Protein AF-A0A7W0Y0G4-F1 (afdb_monomer_lite)

Secondary structure (DSSP, 8-state):
--PPP----PPPS-GGG-EEEEETTEEEEEEE-TT-S--EEEEE-TT--EEEEEPEEPTTSEEE-

Sequence (65 aa):
MTSLPELPLLAPTDSSVLGAHVRNGGTRFGLWAPRASRVELVLVSADRGQSRRRMTRAEDGVWTV

Radius of gyration: 14.95 Å; chains: 1; bounding box: 35×18×47 Å

Structure (mmCIF, N/CA/C/O backbone):
data_AF-A0A7W0Y0G4-F1
#
_entry.id   AF-A0A7W0Y0G4-F1
#
loop_
_atom_site.group_PDB
_atom_site.id
_atom_site.type_symbol
_atom_site.label_atom_id
_atom_site.label_alt_id
_atom_site.label_comp_id
_atom_site.label_asym_id
_atom_site.label_entity_id
_atom_site.label_seq_id
_atom_site.pdbx_PDB_ins_code
_atom_site.Cartn_x
_atom_site.Cartn_y
_atom_site.Cartn_z
_atom_site.occupancy
_atom_site.B_iso_or_equiv
_atom_site.auth_seq_id
_atom_site.auth_comp_id
_atom_site.auth_asym_id
_atom_site.auth_atom_id
_atom_site.pdbx_PDB_model_num
ATOM 1 N N . MET A 1 1 ? -12.228 -3.483 34.373 1.00 45.25 1 MET A N 1
ATOM 2 C CA . MET A 1 1 ? -11.304 -3.322 33.232 1.00 45.25 1 MET A CA 1
ATOM 3 C C . MET A 1 1 ? -11.896 -4.103 32.068 1.00 45.25 1 MET A C 1
ATOM 5 O O . MET A 1 1 ? -11.546 -5.254 31.864 1.00 45.25 1 MET A O 1
ATOM 9 N N . THR A 1 2 ? -12.894 -3.525 31.399 1.00 46.03 2 THR A N 1
ATOM 10 C CA . THR A 1 2 ? -13.622 -4.188 30.308 1.00 46.03 2 THR A CA 1
ATOM 11 C C . THR A 1 2 ? -13.080 -3.621 29.006 1.00 46.03 2 THR A C 1
ATOM 13 O O . THR A 1 2 ? -13.233 -2.427 28.758 1.00 46.03 2 THR A O 1
ATOM 16 N N . SER A 1 3 ? -12.386 -4.437 28.213 1.00 55.94 3 SER A N 1
ATOM 17 C CA . SER A 1 3 ? -12.020 -4.072 26.845 1.00 55.94 3 SER A CA 1
ATOM 18 C C . SER A 1 3 ? -13.305 -3.828 26.055 1.00 55.94 3 SER A C 1
ATOM 20 O O . SER A 1 3 ? -14.176 -4.699 26.029 1.00 55.94 3 SER A O 1
ATOM 22 N N . LEU A 1 4 ? -13.440 -2.651 25.442 1.00 61.59 4 LEU A N 1
ATOM 23 C CA . LEU A 1 4 ? -14.505 -2.403 24.472 1.00 61.59 4 LEU A CA 1
ATOM 24 C C . LEU A 1 4 ? -14.397 -3.456 23.355 1.00 61.59 4 LEU A C 1
ATOM 26 O O . LEU A 1 4 ? -13.272 -3.793 22.974 1.00 61.59 4 LEU A O 1
ATOM 30 N N . PRO A 1 5 ? -15.519 -4.000 22.849 1.00 56.50 5 PRO A N 1
ATOM 31 C CA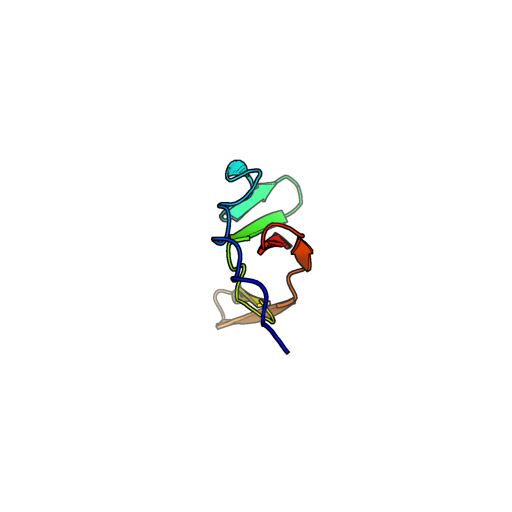 . PRO A 1 5 ? -15.471 -4.905 21.709 1.00 56.50 5 PRO A CA 1
ATOM 32 C C . PRO A 1 5 ? -14.756 -4.192 20.556 1.00 56.50 5 PRO A C 1
ATOM 34 O O . PRO A 1 5 ? -15.069 -3.038 20.258 1.00 56.50 5 PRO A O 1
ATOM 37 N N . GLU A 1 6 ? -13.771 -4.857 19.946 1.00 61.19 6 GLU A N 1
ATOM 38 C CA . GLU A 1 6 ? -13.137 -4.399 18.707 1.00 61.19 6 GLU A CA 1
ATOM 39 C C . GLU A 1 6 ? -14.277 -4.231 17.695 1.00 61.19 6 GLU A C 1
ATOM 41 O O . GLU A 1 6 ? -14.858 -5.221 17.247 1.00 61.19 6 GLU A O 1
ATOM 46 N N . LEU A 1 7 ? -14.691 -2.983 17.433 1.00 58.06 7 LEU A N 1
ATOM 47 C CA . LEU A 1 7 ? -15.704 -2.687 16.422 1.00 58.06 7 LEU A CA 1
ATOM 48 C C . LEU A 1 7 ? -15.285 -3.425 15.142 1.00 58.06 7 LEU A C 1
ATOM 50 O O . LEU A 1 7 ? -14.089 -3.409 14.825 1.00 58.06 7 LEU A O 1
ATOM 54 N N . PRO A 1 8 ? -16.209 -4.104 14.432 1.00 61.78 8 PRO A N 1
ATOM 55 C CA . PRO A 1 8 ? -15.855 -4.816 13.213 1.00 61.78 8 PRO A CA 1
ATOM 56 C C . PRO A 1 8 ? -15.093 -3.844 12.325 1.00 61.78 8 PRO A C 1
ATOM 58 O O . PRO A 1 8 ? -15.558 -2.725 12.118 1.00 61.78 8 PRO A O 1
ATOM 61 N N . LEU A 1 9 ? -13.896 -4.242 11.887 1.00 64.31 9 LEU A N 1
ATOM 62 C CA . LEU A 1 9 ? -13.050 -3.409 11.044 1.00 64.31 9 LEU A CA 1
ATOM 63 C C . LEU A 1 9 ? -13.847 -3.075 9.794 1.00 64.31 9 LEU A C 1
ATOM 65 O O . LEU A 1 9 ? -13.995 -3.913 8.903 1.00 64.31 9 LEU A O 1
ATOM 69 N N . LEU A 1 10 ? -14.427 -1.879 9.795 1.00 7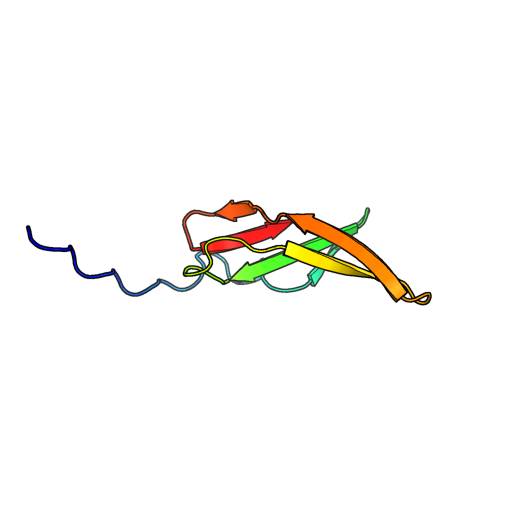3.81 10 LEU A N 1
ATOM 70 C CA . LEU A 1 10 ? -15.236 -1.402 8.699 1.00 73.81 10 LEU A CA 1
ATOM 71 C C . LEU A 1 10 ? -14.333 -1.398 7.468 1.00 73.81 10 LEU A C 1
ATOM 73 O O . LEU A 1 10 ? -13.142 -1.078 7.550 1.00 73.81 10 LEU A O 1
ATOM 77 N N . ALA A 1 11 ? -14.896 -1.824 6.341 1.00 85.38 11 ALA A N 1
ATOM 78 C CA . ALA A 1 11 ? -14.232 -1.687 5.058 1.00 85.38 11 ALA A CA 1
ATOM 79 C C . ALA A 1 11 ? -13.777 -0.222 4.859 1.00 85.38 11 ALA A C 1
ATOM 81 O O . ALA A 1 11 ? -14.331 0.677 5.499 1.00 85.38 11 ALA A O 1
ATOM 82 N N . PRO A 1 12 ? -12.79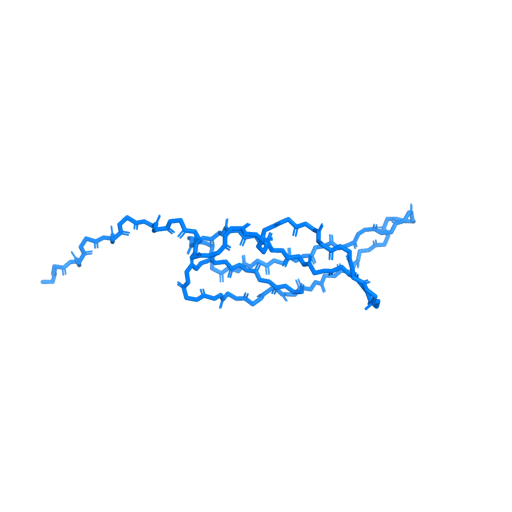5 0.032 3.977 1.00 90.12 12 PRO A N 1
ATOM 83 C CA . PRO A 1 12 ? -12.395 1.389 3.619 1.00 90.12 12 PRO A CA 1
ATOM 84 C C . PRO A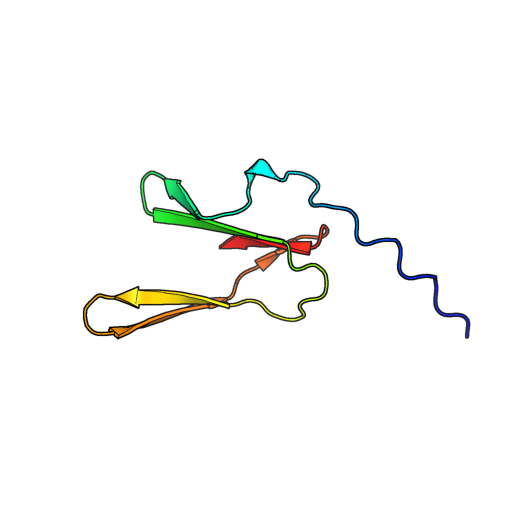 1 12 ? -13.596 2.280 3.328 1.00 90.12 12 PRO A C 1
ATOM 86 O O . PRO A 1 12 ? -14.542 1.839 2.672 1.00 90.12 12 PRO A O 1
ATOM 89 N N . THR A 1 13 ? -13.525 3.540 3.757 1.00 91.31 13 THR A N 1
ATOM 90 C CA . THR A 1 13 ? -14.589 4.521 3.484 1.00 91.31 13 THR A CA 1
ATOM 91 C C . THR A 1 13 ? -14.704 4.781 1.981 1.00 91.31 13 THR A C 1
ATOM 93 O O . THR A 1 13 ? -15.801 4.926 1.447 1.00 91.31 13 THR A O 1
ATOM 96 N N . ASP A 1 14 ? -13.562 4.783 1.291 1.00 92.50 14 ASP A N 1
ATOM 97 C CA . ASP A 1 14 ? -13.455 4.868 -0.160 1.00 92.50 14 ASP A CA 1
ATOM 98 C C . ASP A 1 14 ? -12.523 3.759 -0.660 1.00 92.50 14 ASP A C 1
ATOM 100 O O . ASP A 1 14 ? -11.313 3.794 -0.444 1.00 92.50 14 ASP A O 1
ATOM 104 N N . SER A 1 15 ? -13.077 2.750 -1.330 1.00 94.00 15 SER A N 1
ATOM 105 C CA . SER A 1 15 ? -12.291 1.651 -1.895 1.00 94.00 15 SER A CA 1
ATOM 106 C C . SER A 1 15 ? -11.631 2.004 -3.233 1.00 94.00 15 SER A C 1
ATOM 108 O O . SER A 1 15 ? -10.746 1.272 -3.678 1.00 94.00 15 SER A O 1
ATOM 110 N N . SER A 1 16 ? -11.990 3.132 -3.861 1.00 96.00 16 SER A N 1
ATOM 111 C CA . SER A 1 16 ? -11.415 3.557 -5.145 1.00 96.00 16 SER A CA 1
ATOM 112 C C . SER A 1 16 ? -9.936 3.937 -5.036 1.00 96.00 16 SER A C 1
ATOM 114 O O . SER A 1 16 ? -9.212 3.896 -6.030 1.00 96.00 16 SER A O 1
ATOM 116 N N . VAL A 1 17 ? -9.460 4.253 -3.827 1.00 95.56 17 VAL A N 1
ATOM 117 C CA . VAL A 1 17 ? -8.057 4.603 -3.559 1.00 95.56 17 VAL A CA 1
ATOM 118 C C . VAL A 1 17 ? -7.123 3.392 -3.515 1.00 95.56 17 VAL A C 1
ATOM 120 O O . VAL A 1 17 ? -5.906 3.571 -3.520 1.00 95.56 17 VAL A O 1
ATOM 123 N N . LEU A 1 18 ? -7.660 2.169 -3.436 1.00 97.62 18 LEU A N 1
ATOM 124 C CA . LEU A 1 18 ? -6.870 0.948 -3.283 1.00 97.62 18 LEU A CA 1
ATOM 125 C C . LEU A 1 18 ? -6.165 0.548 -4.581 1.00 97.62 18 LEU A C 1
ATOM 127 O O . LEU A 1 18 ? -6.660 0.786 -5.681 1.00 97.62 18 LEU A O 1
ATOM 131 N N . GLY A 1 19 ? -5.027 -0.129 -4.443 1.00 97.94 19 GLY A N 1
ATOM 132 C CA . GLY A 1 19 ? -4.201 -0.579 -5.557 1.00 97.94 19 GLY A CA 1
ATOM 133 C C . GLY A 1 19 ? -3.160 0.455 -5.979 1.00 97.94 19 GLY A C 1
ATOM 134 O O . GLY A 1 19 ? -2.794 1.345 -5.213 1.00 97.94 19 GLY A O 1
ATOM 135 N N . ALA A 1 20 ? -2.651 0.303 -7.200 1.00 98.06 20 ALA A N 1
ATOM 136 C CA . ALA A 1 20 ? -1.642 1.176 -7.786 1.00 98.06 20 ALA A CA 1
ATOM 137 C C . ALA A 1 20 ? -2.277 2.049 -8.876 1.00 98.06 20 ALA A C 1
ATOM 139 O O . ALA A 1 20 ? -2.716 1.551 -9.910 1.00 98.06 20 ALA A O 1
ATOM 140 N N . HIS A 1 21 ? -2.313 3.358 -8.644 1.00 97.62 21 HIS A N 1
ATOM 141 C CA . HIS A 1 21 ? -2.926 4.342 -9.531 1.00 97.62 21 HIS A CA 1
ATOM 142 C C . HIS A 1 21 ? -1.853 5.207 -10.174 1.00 97.62 21 HIS A C 1
ATOM 144 O O . HIS A 1 21 ? -1.304 6.100 -9.526 1.00 97.62 21 HIS A O 1
ATOM 150 N N . VAL A 1 22 ? -1.567 4.969 -11.451 1.00 96.81 22 VAL A N 1
ATOM 151 C CA . VAL A 1 22 ? -0.625 5.796 -12.217 1.00 96.81 22 VAL A CA 1
ATOM 152 C C . VAL A 1 22 ? -1.229 7.188 -12.436 1.00 96.81 22 VAL A C 1
ATOM 154 O O . VAL A 1 22 ? -2.388 7.325 -12.827 1.00 96.81 22 VAL A O 1
ATOM 157 N N . ARG A 1 23 ? -0.450 8.233 -12.155 1.00 94.12 23 ARG A N 1
ATOM 158 C CA . ARG A 1 23 ? -0.806 9.651 -12.302 1.00 94.12 23 ARG A CA 1
ATOM 159 C C . ARG A 1 23 ? 0.326 10.387 -13.021 1.00 94.12 23 ARG A C 1
ATOM 161 O O . ARG A 1 23 ? 1.449 9.892 -13.117 1.00 94.12 23 ARG A O 1
ATOM 168 N N . ASN A 1 24 ? 0.057 11.605 -13.482 1.00 92.25 24 ASN A N 1
ATOM 169 C CA . ASN A 1 24 ? 1.119 12.473 -13.989 1.00 92.25 24 ASN A CA 1
ATOM 170 C C . ASN A 1 24 ? 2.094 12.778 -12.842 1.00 92.25 24 ASN A C 1
ATOM 172 O O . ASN A 1 24 ? 1.711 13.409 -11.860 1.00 92.25 24 ASN A O 1
ATOM 176 N N . GLY A 1 25 ? 3.330 12.288 -12.951 1.00 90.81 25 GLY A N 1
ATOM 177 C CA . GLY A 1 25 ? 4.368 12.469 -11.932 1.00 90.81 25 GLY A CA 1
ATOM 178 C C . GLY A 1 25 ? 4.584 11.288 -10.979 1.00 90.81 25 GLY A C 1
ATOM 179 O O . GLY A 1 25 ? 5.432 11.395 -10.098 1.00 90.81 25 GLY A O 1
ATOM 180 N N . GLY A 1 26 ? 3.883 10.157 -11.140 1.00 93.75 26 GLY A N 1
ATOM 181 C CA . GLY A 1 26 ? 4.182 8.952 -10.360 1.00 93.75 26 GLY A CA 1
ATOM 182 C C . GLY A 1 26 ? 3.032 7.956 -10.252 1.00 93.75 26 GLY A C 1
ATOM 183 O O . GLY A 1 26 ? 2.119 7.934 -11.069 1.00 93.75 26 GLY A O 1
ATOM 184 N N . THR A 1 27 ? 3.080 7.114 -9.223 1.00 97.38 27 THR A N 1
ATOM 185 C CA . THR A 1 27 ? 2.011 6.161 -8.899 1.00 97.38 27 THR A CA 1
ATOM 186 C C . THR A 1 27 ? 1.603 6.371 -7.453 1.00 97.38 27 THR A C 1
ATOM 188 O O . THR A 1 27 ? 2.462 6.365 -6.576 1.00 97.38 27 THR A O 1
ATOM 191 N N . ARG A 1 28 ? 0.303 6.544 -7.214 1.00 97.31 28 ARG A N 1
ATOM 192 C CA . ARG A 1 28 ? -0.275 6.538 -5.870 1.00 97.31 28 ARG A CA 1
ATOM 193 C C . ARG A 1 28 ? -0.598 5.103 -5.487 1.00 97.31 28 ARG A C 1
ATOM 195 O O . ARG A 1 28 ? -1.242 4.403 -6.268 1.00 97.31 28 ARG A O 1
ATOM 202 N N . PHE A 1 29 ? -0.191 4.681 -4.298 1.00 98.38 29 PHE A N 1
ATOM 203 C CA . PHE A 1 29 ? -0.483 3.339 -3.797 1.00 98.38 29 PHE A CA 1
ATOM 204 C C . PHE A 1 29 ? -1.454 3.412 -2.625 1.00 98.38 29 PHE A C 1
ATOM 206 O O . PHE A 1 29 ? -1.277 4.239 -1.733 1.00 98.38 29 PHE A O 1
ATOM 213 N N . GLY A 1 30 ? -2.455 2.535 -2.619 1.00 98.06 30 GLY A N 1
ATOM 214 C CA . GLY A 1 30 ? -3.403 2.364 -1.522 1.00 98.06 30 GLY A CA 1
ATOM 215 C C . GLY A 1 30 ? -3.519 0.903 -1.102 1.00 98.06 30 GLY A C 1
ATOM 216 O O . GLY A 1 30 ? -3.690 0.020 -1.942 1.00 98.06 30 GLY A O 1
ATOM 217 N N . LEU A 1 31 ? -3.448 0.637 0.201 1.00 97.88 31 LEU A N 1
ATOM 218 C CA . LEU A 1 31 ? -3.603 -0.701 0.775 1.00 97.88 31 LEU A CA 1
ATOM 219 C C . LEU A 1 31 ? -4.488 -0.631 2.016 1.00 97.88 31 LEU A C 1
ATOM 221 O O . LEU A 1 31 ? -4.183 0.108 2.947 1.00 97.88 31 LEU A O 1
ATOM 225 N N . TRP A 1 32 ? -5.544 -1.437 2.079 1.00 96.94 32 TRP A N 1
ATOM 226 C CA . TRP A 1 32 ? -6.304 -1.590 3.315 1.00 96.94 32 TRP A CA 1
ATOM 227 C C . TRP A 1 32 ? -5.629 -2.628 4.207 1.00 96.94 32 TRP A C 1
ATOM 229 O O . TRP A 1 32 ? -5.563 -3.810 3.873 1.00 96.94 32 TRP A O 1
ATOM 239 N N . ALA A 1 33 ? -5.091 -2.168 5.333 1.00 96.38 33 ALA A N 1
ATOM 240 C CA . ALA A 1 33 ? -4.436 -3.016 6.320 1.00 96.38 33 ALA A CA 1
ATOM 241 C C . ALA A 1 33 ? -4.710 -2.454 7.725 1.00 96.38 33 ALA A C 1
ATOM 243 O O . ALA A 1 33 ? -3.801 -1.967 8.402 1.00 96.38 33 ALA A O 1
ATOM 244 N N . PRO A 1 34 ? -5.970 -2.488 8.188 1.00 94.81 34 PRO A N 1
ATOM 245 C CA . PRO A 1 34 ? -6.404 -1.768 9.385 1.00 94.81 34 PRO A CA 1
ATOM 246 C C . PRO A 1 34 ? -5.743 -2.269 10.675 1.00 94.81 34 PRO A C 1
ATOM 248 O O . PRO A 1 34 ? -5.548 -1.481 11.602 1.00 94.81 34 PRO A O 1
ATOM 251 N N . ARG A 1 35 ? -5.354 -3.552 10.713 1.00 93.81 35 ARG A N 1
ATOM 252 C CA . ARG A 1 35 ? -4.627 -4.185 11.828 1.00 93.81 35 ARG A CA 1
ATOM 253 C C . ARG A 1 35 ? -3.110 -4.037 11.742 1.00 93.81 35 ARG A C 1
ATOM 255 O O . ARG A 1 35 ? -2.417 -4.417 12.681 1.00 93.81 35 ARG A O 1
ATOM 262 N N . ALA A 1 36 ? -2.573 -3.539 10.626 1.00 96.00 36 ALA A N 1
ATOM 263 C CA . ALA A 1 36 ? -1.138 -3.326 10.521 1.00 96.00 36 ALA A CA 1
ATOM 264 C C . ALA A 1 36 ? -0.715 -2.193 11.462 1.00 96.00 36 ALA A C 1
ATOM 266 O O . ALA A 1 36 ? -1.411 -1.191 11.607 1.00 96.00 36 ALA A O 1
ATOM 267 N N . SER A 1 37 ? 0.449 -2.343 12.087 1.00 96.38 37 SER A N 1
ATOM 268 C CA . SER A 1 37 ? 1.092 -1.283 12.872 1.00 96.38 37 SER A CA 1
ATOM 269 C C . SER A 1 37 ? 2.075 -0.458 12.035 1.00 96.38 37 SER A C 1
ATOM 271 O O . SER A 1 37 ? 2.405 0.672 12.392 1.00 96.38 37 SER A O 1
ATOM 273 N N . ARG A 1 38 ? 2.538 -1.005 10.904 1.00 97.62 38 ARG A N 1
ATOM 274 C CA . ARG A 1 38 ? 3.421 -0.351 9.932 1.00 97.62 38 ARG A CA 1
ATOM 275 C C . ARG A 1 38 ? 3.242 -0.986 8.559 1.00 97.62 38 ARG A C 1
ATOM 277 O O . ARG A 1 38 ? 3.174 -2.207 8.455 1.00 97.62 38 ARG A O 1
ATOM 284 N N . VAL A 1 39 ? 3.261 -0.157 7.520 1.00 98.38 39 VAL A N 1
ATOM 285 C CA . VAL A 1 39 ? 3.314 -0.598 6.123 1.00 98.38 39 VAL A CA 1
ATOM 286 C C . VAL A 1 39 ? 4.429 0.152 5.398 1.00 98.38 39 VAL A C 1
ATOM 288 O O . VAL A 1 39 ? 4.599 1.364 5.563 1.00 98.38 39 VAL A O 1
ATOM 291 N N . GLU A 1 40 ? 5.206 -0.582 4.604 1.00 98.38 40 GLU A N 1
ATOM 292 C CA . GLU A 1 40 ? 6.209 -0.029 3.698 1.00 98.38 40 GLU A CA 1
ATOM 293 C C . GLU A 1 40 ? 5.928 -0.475 2.265 1.00 98.38 40 GLU A C 1
ATOM 295 O O . GLU A 1 40 ? 5.710 -1.657 2.007 1.00 98.38 40 GLU A O 1
ATOM 300 N N . LEU A 1 41 ? 5.986 0.471 1.332 1.00 98.12 41 LEU A N 1
ATOM 301 C CA . LEU A 1 41 ? 6.049 0.204 -0.096 1.00 98.12 41 LEU A CA 1
ATOM 302 C C . LEU A 1 41 ? 7.505 -0.062 -0.481 1.00 98.12 41 LEU A C 1
ATOM 304 O O . LEU A 1 41 ? 8.383 0.759 -0.206 1.00 98.12 41 LEU A O 1
ATOM 308 N N . VAL A 1 42 ? 7.752 -1.183 -1.153 1.00 97.88 42 VAL A N 1
ATOM 309 C CA . VAL A 1 42 ? 9.055 -1.514 -1.737 1.00 97.88 42 VAL A CA 1
ATOM 310 C C . VAL A 1 42 ? 8.927 -1.463 -3.254 1.00 97.88 42 VAL A C 1
ATOM 312 O O . VAL A 1 42 ? 8.191 -2.253 -3.837 1.00 97.88 42 VAL A O 1
ATOM 315 N N . LEU A 1 43 ? 9.653 -0.549 -3.893 1.00 97.12 43 LEU A N 1
ATOM 316 C CA . LEU A 1 43 ? 9.794 -0.502 -5.345 1.00 97.12 43 LEU A CA 1
ATOM 317 C C . LEU A 1 43 ? 11.092 -1.199 -5.732 1.00 97.12 43 LEU A C 1
ATOM 319 O O . LEU A 1 43 ? 12.147 -0.876 -5.180 1.00 97.12 43 LEU A O 1
ATOM 323 N N . VAL A 1 44 ? 11.005 -2.133 -6.674 1.00 97.31 44 VAL A N 1
ATOM 324 C CA . VAL A 1 44 ? 12.143 -2.923 -7.151 1.00 97.31 44 VAL A CA 1
ATOM 325 C C . VAL A 1 44 ? 12.412 -2.578 -8.612 1.00 97.31 44 VAL A C 1
ATOM 327 O O . VAL A 1 44 ? 11.509 -2.678 -9.441 1.00 97.31 44 VAL A O 1
ATOM 330 N N . SER A 1 45 ? 13.634 -2.152 -8.926 1.00 96.38 45 SER A N 1
ATOM 331 C CA . SER A 1 45 ? 14.089 -1.891 -10.296 1.00 96.38 45 SER A CA 1
ATOM 332 C C . SER A 1 45 ? 14.585 -3.170 -10.983 1.00 96.38 45 SER A C 1
ATOM 334 O O . SER A 1 45 ? 14.774 -4.209 -10.349 1.00 96.38 45 SER A O 1
ATOM 336 N N . ALA A 1 46 ? 14.797 -3.111 -12.301 1.00 97.38 46 ALA A N 1
ATOM 337 C CA . ALA A 1 46 ? 15.210 -4.268 -13.105 1.00 97.38 46 ALA A CA 1
ATOM 338 C C . ALA A 1 46 ? 16.568 -4.865 -12.679 1.00 97.38 46 ALA A C 1
ATOM 340 O O . ALA A 1 46 ? 16.783 -6.070 -12.787 1.00 97.38 46 ALA A O 1
ATOM 341 N N . ASP A 1 47 ? 17.461 -4.041 -12.133 1.00 96.56 47 ASP A N 1
ATOM 342 C CA . ASP A 1 47 ? 18.746 -4.441 -11.542 1.00 96.56 47 ASP A CA 1
ATOM 343 C C . ASP A 1 47 ? 18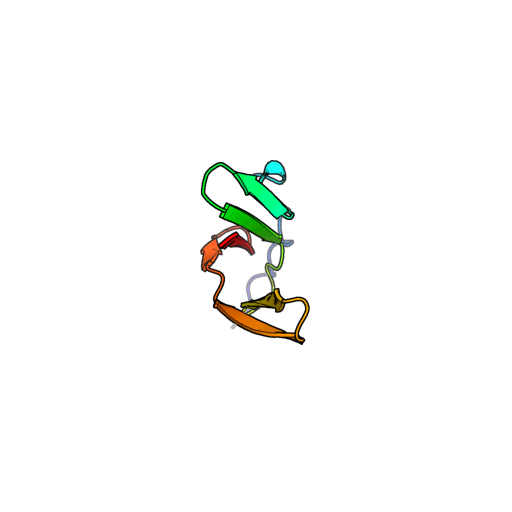.616 -5.025 -10.118 1.00 96.56 47 ASP A C 1
ATOM 345 O O . ASP A 1 47 ? 19.617 -5.335 -9.473 1.00 96.56 47 ASP A O 1
ATOM 349 N N . ARG A 1 48 ? 17.380 -5.210 -9.632 1.00 94.75 48 ARG A N 1
ATOM 350 C CA . ARG A 1 48 ? 17.016 -5.631 -8.268 1.00 94.75 48 ARG A CA 1
ATOM 351 C C . ARG A 1 48 ? 17.353 -4.616 -7.174 1.00 94.75 48 ARG A C 1
ATOM 353 O O . ARG A 1 48 ? 17.263 -4.956 -5.990 1.00 94.75 48 ARG A O 1
ATOM 360 N N . GLY A 1 49 ? 17.678 -3.377 -7.540 1.00 97.75 49 GLY A N 1
ATOM 361 C CA . GLY A 1 49 ? 17.716 -2.260 -6.603 1.00 97.75 49 GLY A CA 1
ATOM 362 C C . GLY A 1 49 ? 16.361 -2.084 -5.916 1.00 97.75 49 GLY A C 1
ATOM 363 O O . GLY A 1 49 ? 15.312 -2.278 -6.527 1.00 97.75 49 GLY A O 1
ATOM 364 N N . GLN A 1 50 ? 16.370 -1.753 -4.623 1.00 97.69 50 GLN A N 1
ATOM 365 C CA . GLN A 1 50 ? 15.146 -1.566 -3.842 1.00 97.69 50 GLN A CA 1
ATOM 366 C C . GLN A 1 50 ? 15.104 -0.163 -3.254 1.00 97.69 50 GLN A C 1
ATOM 368 O O . GLN A 1 50 ? 16.042 0.262 -2.581 1.00 97.69 50 GLN A O 1
ATOM 373 N N . SER A 1 51 ? 13.981 0.526 -3.435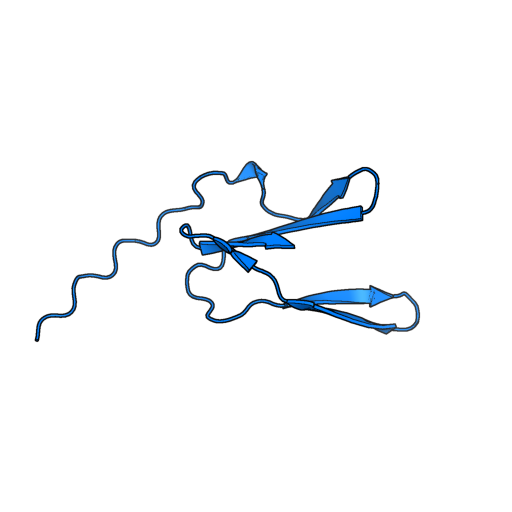 1.00 96.56 51 SER A N 1
ATOM 374 C CA . SER A 1 51 ? 13.668 1.741 -2.687 1.00 96.56 51 SER A CA 1
ATOM 375 C C . SER A 1 51 ? 12.444 1.502 -1.809 1.00 96.56 51 SER A C 1
ATOM 377 O O . SER A 1 51 ? 11.440 0.944 -2.247 1.00 96.56 51 SER A O 1
ATOM 379 N N . ARG A 1 52 ? 12.551 1.887 -0.536 1.00 97.44 52 ARG A N 1
ATOM 380 C CA . ARG A 1 52 ? 11.511 1.706 0.480 1.00 97.44 52 ARG A CA 1
ATOM 381 C C . ARG A 1 52 ? 10.877 3.041 0.825 1.00 97.44 52 ARG A C 1
ATOM 383 O O . ARG A 1 52 ? 11.585 4.027 1.020 1.00 97.44 52 ARG A O 1
ATOM 390 N N . ARG A 1 53 ? 9.552 3.070 0.931 1.00 97.81 53 ARG A N 1
ATOM 391 C CA . ARG A 1 53 ? 8.783 4.231 1.386 1.00 97.81 53 ARG A CA 1
ATOM 392 C C . ARG A 1 53 ? 7.832 3.796 2.488 1.00 97.81 53 ARG A C 1
ATOM 394 O O . ARG A 1 53 ? 7.092 2.833 2.323 1.00 97.81 53 ARG A O 1
ATOM 401 N N . ARG A 1 54 ? 7.843 4.503 3.615 1.00 98.25 54 ARG A N 1
ATOM 402 C CA . ARG A 1 54 ? 6.831 4.315 4.658 1.00 98.25 54 ARG A CA 1
ATOM 403 C C . ARG A 1 54 ? 5.494 4.844 4.138 1.00 98.25 54 ARG A C 1
ATOM 405 O O . ARG A 1 54 ? 5.456 5.941 3.591 1.00 98.25 54 ARG A O 1
ATOM 412 N N . MET A 1 55 ? 4.426 4.076 4.329 1.00 98.56 55 MET A N 1
ATOM 413 C CA . MET A 1 55 ? 3.069 4.520 4.015 1.00 98.56 55 MET A CA 1
ATOM 414 C C . MET A 1 55 ? 2.430 5.202 5.230 1.00 98.56 55 MET A C 1
ATOM 416 O O . MET A 1 55 ? 2.780 4.912 6.378 1.00 98.56 55 MET A O 1
ATOM 420 N N . THR A 1 56 ? 1.474 6.089 4.972 1.00 98.50 56 THR A N 1
ATOM 421 C CA . THR A 1 56 ? 0.727 6.823 6.001 1.00 98.50 56 THR A CA 1
ATOM 422 C C . THR A 1 56 ? -0.631 6.167 6.221 1.00 98.50 56 THR A C 1
ATOM 424 O O . THR A 1 56 ? -1.355 5.950 5.253 1.00 98.50 56 THR A O 1
ATOM 427 N N . ARG A 1 57 ? -0.971 5.855 7.478 1.00 97.38 57 ARG A N 1
ATOM 428 C CA . ARG A 1 57 ? -2.254 5.252 7.878 1.00 97.38 57 ARG A CA 1
ATOM 429 C C . ARG A 1 57 ? -3.326 6.330 8.051 1.00 97.38 57 ARG A C 1
ATOM 431 O O . ARG A 1 57 ? -3.115 7.269 8.814 1.00 97.38 57 ARG A O 1
ATOM 438 N N . ALA A 1 58 ? -4.466 6.162 7.392 1.00 95.19 58 ALA A N 1
ATOM 439 C CA . ALA A 1 58 ? -5.695 6.912 7.628 1.00 95.19 58 ALA A CA 1
ATOM 440 C C . ALA A 1 58 ? -6.543 6.265 8.743 1.00 95.19 58 ALA A C 1
ATOM 442 O O . ALA A 1 58 ? -6.275 5.143 9.184 1.00 95.19 58 ALA A O 1
ATOM 443 N N . GLU A 1 59 ? -7.570 6.970 9.217 1.00 92.38 59 GLU A N 1
ATOM 444 C CA . GLU A 1 59 ? -8.425 6.509 10.324 1.00 92.38 59 GLU A CA 1
ATOM 445 C C . GLU A 1 59 ? -9.163 5.199 10.009 1.00 92.38 59 GLU A C 1
ATOM 447 O O . GLU A 1 59 ? -9.260 4.327 10.873 1.00 92.38 59 GLU A O 1
ATOM 452 N N . ASP A 1 60 ? -9.581 5.010 8.756 1.00 91.88 60 ASP A N 1
ATOM 453 C CA . ASP A 1 60 ? -10.271 3.810 8.261 1.00 91.88 60 ASP A CA 1
ATOM 454 C C . ASP A 1 60 ? -9.333 2.616 7.980 1.00 91.88 60 ASP A C 1
ATOM 456 O O . ASP A 1 60 ? -9.748 1.565 7.482 1.00 91.88 60 ASP A O 1
ATOM 460 N N . GLY A 1 61 ? -8.045 2.753 8.312 1.00 94.44 61 GLY A N 1
ATOM 461 C CA . GLY A 1 61 ? -7.051 1.696 8.160 1.00 94.44 61 GLY A CA 1
ATOM 462 C C . GLY A 1 61 ? -6.507 1.526 6.741 1.00 94.44 61 GLY A C 1
ATOM 463 O O . GLY A 1 61 ? -5.787 0.553 6.483 1.00 94.44 61 GLY A O 1
ATOM 464 N N . VAL A 1 62 ? -6.816 2.452 5.830 1.00 97.19 62 VAL A N 1
ATOM 465 C CA . VAL A 1 62 ? -6.134 2.560 4.539 1.00 97.19 62 VAL A CA 1
ATOM 466 C C . VAL A 1 62 ? -4.752 3.182 4.729 1.00 97.19 62 VAL A C 1
ATOM 468 O O . VAL A 1 62 ? -4.571 4.156 5.455 1.00 97.19 62 VAL A O 1
ATOM 471 N N . TRP A 1 63 ? -3.760 2.617 4.054 1.00 98.25 63 TRP A N 1
ATOM 472 C CA . TRP A 1 63 ? -2.397 3.118 3.984 1.00 98.25 63 TRP A CA 1
ATOM 473 C C . TRP A 1 63 ? -2.147 3.695 2.598 1.00 98.25 63 TRP A C 1
ATOM 475 O O . TRP A 1 63 ? -2.433 3.015 1.612 1.00 98.25 63 TRP A O 1
ATOM 485 N N . THR A 1 64 ? -1.578 4.901 2.510 1.00 98.06 64 THR A N 1
ATOM 486 C CA . THR A 1 64 ? -1.236 5.528 1.220 1.00 98.06 64 THR A CA 1
ATOM 487 C C . THR A 1 64 ? 0.177 6.100 1.160 1.00 98.06 64 THR A C 1
ATOM 489 O O . THR A 1 64 ? 0.723 6.513 2.187 1.00 98.06 64 THR A O 1
ATOM 492 N N . VAL A 1 65 ? 0.739 6.156 -0.052 1.00 96.56 65 VAL A N 1
ATOM 493 C CA . VAL A 1 65 ? 1.955 6.903 -0.424 1.00 96.56 65 VAL A CA 1
ATOM 494 C C . VAL A 1 65 ? 1.854 7.413 -1.859 1.00 96.56 65 VAL A C 1
ATOM 496 O O . VAL A 1 65 ? 1.122 6.777 -2.659 1.00 96.56 65 VAL A O 1
#

Foldseek 3Di:
DDDDPPDPLDDDPDPVQAAWDDDVPGIKHKDQDQPDPWDWDWDADPVRDIDIDTWDADPSRMTID

pLDDT: mean 90.24, std 14.12, range [45.25, 98.56]